Protein AF-A0A2S5LAD1-F1 (afdb_monomer)

Mean predicted aligned error: 6.01 Å

Foldseek 3Di:
DVLQDPPVCVPPPLNVVVVVVVVVVVVVVVVVQDPVNVVVVVVVQVVDPDDDPVVVVVVVVVVVVVVCVVVVHDPVVVVVVVVVVCVVCRVVSNVVVVVDPPPPRD

Sequence (106 aa):
MEACFSDEVCSNLQERNNRFLEEALELVQSGSYTAEQAHAMVDYVFNRPTGEMKQEVGGVMVTLAALCSANNIDMHDCGDTELTRVWSKIDQIRSKQGQKPKHLAL

pLDDT: mean 87.44, std 15.07, range [42.38, 98.44]

Structure (mmCIF, N/CA/C/O backbone):
data_AF-A0A2S5LAD1-F1
#
_entry.id   AF-A0A2S5LAD1-F1
#
loop_
_atom_site.group_PDB
_atom_site.id
_atom_site.type_symbol
_atom_site.label_atom_id
_atom_site.label_alt_id
_atom_site.label_comp_id
_atom_site.label_asym_id
_atom_site.label_entity_id
_atom_site.label_seq_id
_atom_site.pdbx_PDB_ins_code
_atom_site.Cartn_x
_atom_site.Cartn_y
_atom_site.Cartn_z
_atom_site.occupancy
_atom_site.B_iso_or_equiv
_atom_site.auth_seq_id
_atom_site.auth_comp_id
_atom_site.auth_asym_id
_atom_site.auth_atom_id
_atom_site.pdbx_PDB_model_num
ATOM 1 N N . MET A 1 1 ? 9.976 -5.807 -13.731 1.00 58.84 1 MET A N 1
ATOM 2 C CA . MET A 1 1 ? 10.775 -4.881 -12.896 1.00 58.84 1 MET A CA 1
ATOM 3 C C . MET A 1 1 ? 12.157 -4.650 -13.507 1.00 58.84 1 MET A C 1
ATOM 5 O O . MET A 1 1 ? 12.471 -3.505 -13.796 1.00 58.84 1 MET A O 1
ATOM 9 N N . GLU A 1 2 ? 12.900 -5.710 -13.841 1.00 59.62 2 GLU A N 1
ATOM 10 C CA . GLU A 1 2 ? 14.200 -5.653 -14.554 1.00 59.62 2 GLU A CA 1
ATOM 11 C C . GLU A 1 2 ? 14.141 -4.936 -15.917 1.00 59.62 2 GLU A C 1
ATOM 13 O O . GLU A 1 2 ? 15.070 -4.245 -16.318 1.00 59.62 2 GLU A O 1
ATOM 18 N N . ALA A 1 3 ? 13.003 -5.005 -16.619 1.00 62.34 3 ALA A N 1
ATOM 19 C CA . ALA A 1 3 ? 12.807 -4.235 -17.849 1.00 62.34 3 ALA A CA 1
ATOM 20 C C . ALA A 1 3 ? 12.814 -2.706 -17.619 1.00 62.34 3 ALA A C 1
ATOM 22 O O . ALA A 1 3 ? 13.086 -1.946 -18.547 1.00 62.34 3 ALA A O 1
ATOM 23 N N . CYS A 1 4 ? 12.522 -2.234 -16.403 1.00 57.88 4 CYS A N 1
ATOM 24 C CA . CYS A 1 4 ? 12.330 -0.815 -16.080 1.00 57.88 4 CYS A CA 1
ATOM 25 C C . CYS A 1 4 ? 13.439 -0.232 -15.190 1.00 57.88 4 CYS A C 1
ATOM 27 O O . CYS A 1 4 ? 13.689 0.970 -15.256 1.00 57.88 4 CYS A O 1
ATOM 29 N N . PHE A 1 5 ? 14.096 -1.061 -14.376 1.00 65.00 5 PHE A N 1
ATOM 30 C CA . PHE A 1 5 ? 15.040 -0.644 -13.338 1.00 65.00 5 PHE A CA 1
ATOM 31 C C . PHE A 1 5 ? 16.321 -1.483 -13.390 1.00 65.00 5 PHE A C 1
ATOM 33 O O . PHE A 1 5 ? 16.277 -2.640 -13.798 1.00 65.00 5 PHE A O 1
ATOM 40 N N . SER A 1 6 ? 17.449 -0.905 -12.964 1.00 67.88 6 SER A N 1
ATOM 41 C CA . SER A 1 6 ? 18.690 -1.664 -12.770 1.00 67.88 6 SER A CA 1
ATOM 42 C C . SER A 1 6 ? 18.567 -2.621 -11.582 1.00 67.88 6 SER A C 1
ATOM 44 O O . SER A 1 6 ? 17.771 -2.384 -10.670 1.00 67.88 6 SER A O 1
ATOM 46 N N . ASP A 1 7 ? 19.402 -3.659 -11.550 1.00 67.81 7 ASP A N 1
ATOM 47 C CA . ASP A 1 7 ? 19.438 -4.636 -10.450 1.00 67.81 7 ASP A CA 1
ATOM 48 C C . ASP A 1 7 ? 19.674 -3.974 -9.082 1.00 67.81 7 ASP A C 1
ATOM 50 O O . ASP A 1 7 ? 19.079 -4.365 -8.078 1.00 67.81 7 ASP A O 1
ATOM 54 N N . GLU A 1 8 ? 20.476 -2.906 -9.047 1.00 67.75 8 GLU A N 1
ATOM 55 C CA . GLU A 1 8 ? 20.727 -2.098 -7.846 1.00 67.75 8 GLU A CA 1
ATOM 56 C C . GLU A 1 8 ? 19.451 -1.407 -7.332 1.00 67.75 8 GLU A C 1
ATOM 58 O O . GLU A 1 8 ? 19.184 -1.384 -6.133 1.00 67.75 8 GLU A O 1
ATOM 63 N N . VAL A 1 9 ? 18.609 -0.893 -8.233 1.00 66.88 9 VAL A N 1
ATOM 64 C CA . VAL A 1 9 ? 17.338 -0.243 -7.866 1.00 66.88 9 VAL A CA 1
ATOM 65 C C . VAL A 1 9 ? 16.275 -1.280 -7.495 1.00 66.88 9 VAL A C 1
ATOM 67 O O . VAL A 1 9 ? 15.478 -1.048 -6.585 1.00 66.88 9 VAL A O 1
ATOM 70 N N . CYS A 1 10 ? 16.275 -2.440 -8.155 1.00 70.50 10 CYS A N 1
ATOM 71 C CA . CYS A 1 10 ? 15.388 -3.558 -7.827 1.00 70.50 10 CYS A CA 1
ATOM 72 C C . CYS A 1 10 ? 15.674 -4.149 -6.436 1.00 70.50 10 CYS A C 1
ATOM 74 O O . CYS A 1 10 ? 14.742 -4.594 -5.770 1.00 70.50 10 CYS A O 1
ATOM 76 N N . SER A 1 11 ? 16.936 -4.141 -5.995 1.00 74.62 11 SER A N 1
ATOM 77 C CA . SER A 1 11 ? 17.384 -4.756 -4.734 1.00 74.62 11 SER A CA 1
ATOM 78 C C . SER A 1 11 ? 17.498 -3.790 -3.548 1.00 74.62 11 SER A C 1
ATOM 80 O O . SER A 1 11 ? 17.751 -4.228 -2.424 1.00 74.62 11 SER A O 1
ATOM 82 N N . ASN A 1 12 ? 17.271 -2.487 -3.748 1.00 85.12 12 ASN A N 1
ATOM 83 C CA . ASN A 1 12 ? 17.301 -1.506 -2.664 1.00 85.12 12 ASN A CA 1
ATOM 84 C C . ASN A 1 12 ? 16.055 -1.625 -1.766 1.00 85.12 12 ASN A C 1
ATOM 86 O O . ASN A 1 12 ? 14.992 -1.082 -2.075 1.00 85.12 12 ASN A O 1
ATOM 90 N N . LEU A 1 13 ? 16.210 -2.314 -0.631 1.00 84.81 13 LEU A N 1
ATOM 91 C CA . LEU A 1 13 ? 15.134 -2.570 0.332 1.00 84.81 13 LEU A CA 1
ATOM 92 C C . LEU A 1 13 ? 14.459 -1.293 0.851 1.00 84.81 13 LEU A C 1
ATOM 94 O O . LEU A 1 13 ? 13.239 -1.279 0.983 1.00 84.81 13 LEU A O 1
ATOM 98 N N . GLN A 1 14 ? 15.218 -0.221 1.098 1.00 86.12 14 GLN A N 1
ATOM 99 C CA . GLN A 1 14 ? 14.656 1.042 1.588 1.00 86.12 14 GLN A CA 1
ATOM 100 C C . GLN A 1 14 ? 13.736 1.671 0.537 1.00 86.12 14 GLN A C 1
ATOM 102 O O . GLN A 1 14 ? 12.584 1.979 0.825 1.00 86.12 14 GLN A O 1
ATOM 107 N N . GLU A 1 15 ? 14.197 1.767 -0.713 1.00 85.81 15 GLU A N 1
ATOM 108 C CA . GLU A 1 15 ? 13.377 2.290 -1.814 1.00 85.81 15 GLU A CA 1
ATOM 109 C C . GLU A 1 15 ? 12.133 1.414 -2.042 1.00 85.81 15 GLU A C 1
ATOM 111 O O . GLU A 1 15 ? 11.059 1.938 -2.332 1.00 85.81 15 GLU A O 1
ATOM 116 N N . ARG A 1 16 ? 12.239 0.082 -1.918 1.00 87.25 16 ARG A N 1
ATOM 117 C CA . ARG A 1 16 ? 11.076 -0.815 -2.052 1.00 87.25 16 ARG A CA 1
ATOM 118 C C . ARG A 1 16 ? 10.062 -0.609 -0.925 1.00 87.25 16 ARG A C 1
ATOM 120 O O . ARG A 1 16 ? 8.872 -0.532 -1.223 1.00 87.25 16 ARG A O 1
ATOM 127 N N . ASN A 1 17 ? 10.521 -0.458 0.318 1.00 90.50 17 ASN A N 1
ATOM 128 C CA . ASN A 1 17 ? 9.660 -0.144 1.460 1.00 90.50 17 ASN A CA 1
ATOM 129 C C . ASN A 1 17 ? 8.959 1.207 1.279 1.00 90.50 17 ASN A C 1
ATOM 131 O O . ASN A 1 17 ? 7.740 1.277 1.408 1.00 90.50 17 ASN A O 1
ATOM 135 N N . ASN A 1 18 ? 9.702 2.253 0.911 1.00 89.56 18 ASN A N 1
ATOM 136 C CA . ASN A 1 18 ? 9.141 3.585 0.693 1.00 89.56 18 ASN A CA 1
ATOM 137 C C . ASN A 1 18 ? 8.110 3.595 -0.429 1.00 89.56 18 ASN A C 1
ATOM 139 O O . ASN A 1 18 ? 7.021 4.125 -0.246 1.00 89.56 18 ASN A O 1
ATOM 143 N N . ARG A 1 19 ? 8.424 2.974 -1.574 1.00 89.19 19 ARG A N 1
ATOM 144 C CA . ARG A 1 19 ? 7.481 2.893 -2.694 1.00 89.19 19 ARG A CA 1
ATOM 145 C C . ARG A 1 19 ? 6.222 2.132 -2.324 1.00 89.19 19 ARG A C 1
ATOM 147 O O . ARG A 1 19 ? 5.148 2.558 -2.713 1.00 89.19 19 ARG A O 1
ATOM 154 N N . PHE A 1 20 ? 6.335 1.030 -1.588 1.00 95.25 20 PHE A N 1
ATOM 155 C CA . PHE A 1 20 ? 5.152 0.308 -1.133 1.00 95.25 20 PHE A CA 1
ATOM 156 C C . PHE A 1 20 ? 4.303 1.155 -0.171 1.00 95.25 20 PHE A C 1
ATOM 158 O O . PHE A 1 20 ? 3.090 1.241 -0.345 1.00 95.25 20 PHE A O 1
ATOM 165 N N . LEU A 1 21 ? 4.936 1.807 0.811 1.00 96.56 21 LEU A N 1
ATOM 166 C CA . LEU A 1 21 ? 4.240 2.662 1.772 1.00 96.56 21 LEU A CA 1
ATOM 167 C C . LEU A 1 21 ? 3.545 3.847 1.087 1.00 96.56 21 LEU A C 1
ATOM 169 O O . LEU A 1 21 ? 2.410 4.158 1.424 1.00 96.56 21 LEU A O 1
ATOM 173 N N . GLU A 1 22 ? 4.203 4.480 0.118 1.00 95.88 22 GLU A N 1
ATOM 174 C CA . GLU A 1 22 ? 3.650 5.585 -0.669 1.00 95.88 22 GLU A CA 1
ATOM 175 C C . GLU A 1 22 ? 2.363 5.178 -1.396 1.00 95.88 22 GLU A C 1
ATOM 177 O O . GLU A 1 22 ? 1.338 5.821 -1.202 1.00 95.88 22 GLU A O 1
ATOM 182 N N . GLU A 1 23 ? 2.372 4.065 -2.135 1.00 96.56 23 GLU A N 1
ATOM 183 C CA . GLU A 1 23 ? 1.181 3.573 -2.850 1.00 96.56 23 GLU A CA 1
ATOM 184 C C . GLU A 1 23 ? 0.054 3.183 -1.878 1.00 96.56 23 GLU A C 1
ATOM 186 O O . GLU A 1 23 ? -1.123 3.446 -2.130 1.00 96.56 23 GLU A O 1
ATOM 191 N N . ALA A 1 24 ? 0.396 2.584 -0.730 1.00 97.81 24 ALA A N 1
ATOM 192 C CA . ALA A 1 24 ? -0.584 2.253 0.302 1.00 97.81 24 ALA A CA 1
ATOM 193 C C . ALA A 1 24 ? -1.241 3.515 0.891 1.00 97.81 24 ALA A C 1
ATOM 195 O O . ALA A 1 24 ? -2.453 3.525 1.118 1.00 97.81 24 ALA A O 1
ATOM 196 N N . LEU A 1 25 ? -0.462 4.581 1.109 1.00 98.12 25 LEU A N 1
ATOM 197 C CA . LEU A 1 25 ? -0.958 5.876 1.580 1.00 98.12 25 LEU A CA 1
ATOM 198 C C . LEU A 1 25 ? -1.824 6.574 0.524 1.00 98.12 25 LEU A C 1
ATOM 200 O O . LEU A 1 25 ? -2.900 7.065 0.864 1.00 98.12 25 LEU A O 1
ATOM 204 N N . GLU A 1 26 ? -1.404 6.584 -0.742 1.00 98.12 26 GLU A N 1
ATOM 205 C CA . GLU A 1 26 ? -2.184 7.142 -1.856 1.00 98.12 26 GLU A CA 1
A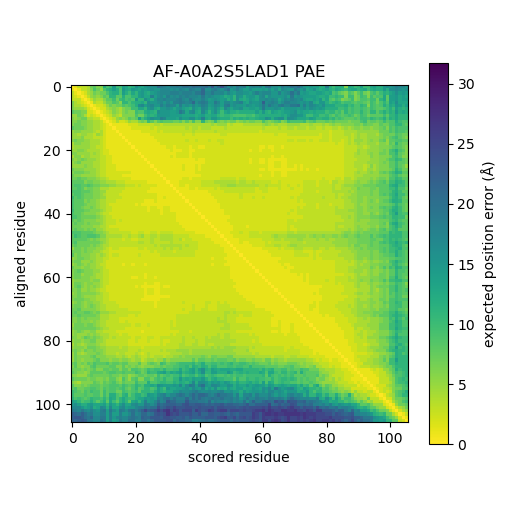TOM 206 C C . GLU A 1 26 ? -3.532 6.418 -2.016 1.00 98.12 26 GLU A C 1
ATOM 208 O O . GLU A 1 26 ? -4.575 7.063 -2.172 1.00 98.12 26 GLU A O 1
ATOM 213 N N . LEU A 1 27 ? -3.546 5.086 -1.887 1.00 97.75 27 LEU A N 1
ATOM 214 C CA . LEU A 1 27 ? -4.772 4.293 -1.945 1.00 97.75 27 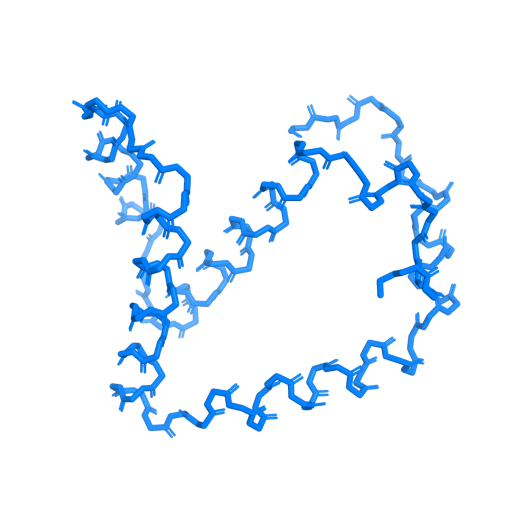LEU A CA 1
ATOM 215 C C . LEU A 1 27 ? -5.754 4.679 -0.832 1.00 97.75 27 LEU A C 1
ATOM 217 O O . LEU A 1 27 ? -6.915 4.975 -1.119 1.00 97.75 27 LEU A O 1
ATOM 221 N N . VAL A 1 28 ? -5.324 4.718 0.432 1.00 97.69 28 VAL A N 1
ATOM 222 C CA . VAL A 1 28 ? -6.241 5.071 1.532 1.00 97.69 28 VAL A CA 1
ATOM 223 C C . VAL A 1 28 ? -6.648 6.546 1.490 1.00 97.69 28 VAL A C 1
ATOM 225 O O . VAL A 1 28 ? -7.801 6.863 1.785 1.00 97.69 28 VAL A O 1
ATOM 228 N N . GLN A 1 29 ? -5.764 7.445 1.042 1.00 98.44 29 GLN A N 1
ATOM 229 C CA . GLN A 1 29 ? -6.094 8.854 0.816 1.00 98.44 29 GLN A CA 1
ATOM 230 C C . GLN A 1 29 ? -7.225 9.001 -0.210 1.00 98.44 29 GLN A C 1
ATOM 232 O O . GLN A 1 29 ? -8.152 9.783 0.009 1.00 98.44 29 GLN A O 1
ATOM 237 N N . SER A 1 30 ? -7.199 8.218 -1.295 1.00 97.38 30 SER A N 1
ATOM 238 C CA . SER A 1 30 ? -8.281 8.208 -2.292 1.00 97.38 30 SER A CA 1
ATOM 239 C C . SER A 1 30 ? -9.633 7.779 -1.697 1.00 97.38 30 SER A C 1
ATOM 241 O O . SER A 1 30 ? -10.684 8.237 -2.142 1.00 97.38 30 SER A O 1
ATOM 243 N N . GLY A 1 31 ? -9.599 6.978 -0.627 1.00 95.75 31 GLY A N 1
ATOM 244 C CA . GLY A 1 31 ? -10.746 6.567 0.183 1.00 95.75 31 GLY A CA 1
ATOM 245 C C . GLY A 1 31 ? -11.122 7.539 1.308 1.00 95.75 31 GLY A C 1
ATOM 246 O O . GLY A 1 31 ? -11.853 7.151 2.215 1.00 95.75 31 GLY A O 1
ATOM 247 N N . SER A 1 32 ? -10.646 8.790 1.274 1.00 95.38 32 SER A N 1
ATOM 248 C CA . SER A 1 32 ? -10.878 9.824 2.303 1.00 95.38 32 SER A CA 1
ATOM 249 C C . SER A 1 32 ? -10.233 9.553 3.672 1.00 95.38 32 SER A C 1
ATOM 251 O O . SER A 1 32 ? -10.638 10.156 4.667 1.00 95.38 32 SER A O 1
ATOM 253 N N . TYR A 1 33 ? -9.221 8.684 3.744 1.00 97.44 33 TYR A N 1
ATOM 254 C CA . TYR A 1 33 ? -8.416 8.512 4.956 1.00 97.44 33 TYR A CA 1
ATOM 255 C C . TYR A 1 33 ? -7.526 9.743 5.177 1.00 97.44 33 TYR A C 1
ATOM 257 O O . TYR A 1 33 ? -6.848 10.197 4.251 1.00 97.44 33 TYR A O 1
ATOM 265 N N . THR A 1 34 ? -7.533 10.311 6.384 1.00 98.25 34 THR A N 1
ATOM 266 C CA . THR A 1 34 ? -6.793 11.551 6.668 1.00 98.25 34 THR A CA 1
ATOM 267 C C . THR A 1 34 ? -5.353 11.284 7.097 1.00 98.25 34 THR A C 1
ATOM 269 O O . THR A 1 34 ? -5.003 10.191 7.552 1.00 98.25 34 THR A O 1
ATOM 272 N N . ALA A 1 35 ? -4.504 12.310 6.999 1.00 98.19 35 ALA A N 1
ATOM 273 C CA . ALA A 1 35 ? -3.124 12.235 7.471 1.00 98.19 35 ALA A CA 1
ATOM 274 C C . ALA A 1 35 ? -3.052 11.951 8.981 1.00 98.19 35 ALA A C 1
ATOM 276 O O . ALA A 1 35 ? -2.214 11.174 9.429 1.00 98.19 35 ALA A O 1
ATOM 277 N N . GLU A 1 36 ? -3.958 12.525 9.774 1.00 98.44 36 GLU A N 1
ATOM 278 C CA . GLU A 1 36 ? -4.043 12.284 11.217 1.00 98.44 36 GLU A CA 1
ATOM 279 C C . GLU A 1 36 ? -4.369 10.819 11.521 1.00 98.44 36 GLU A C 1
ATOM 281 O O . GLU A 1 36 ? -3.764 10.226 12.414 1.00 98.44 36 GLU A O 1
ATOM 286 N N . GLN A 1 37 ? -5.285 10.213 10.759 1.00 98.31 37 GLN A N 1
ATOM 287 C CA . GLN A 1 37 ? -5.605 8.791 10.892 1.00 98.31 37 GLN A CA 1
ATOM 288 C C . GLN A 1 37 ? -4.413 7.909 10.495 1.00 98.31 37 GLN A C 1
ATOM 290 O O . GLN A 1 37 ? -4.117 6.934 11.187 1.00 98.31 37 GLN A O 1
ATOM 295 N N . ALA A 1 38 ? -3.692 8.269 9.429 1.00 97.88 38 ALA A N 1
ATOM 296 C CA . ALA A 1 38 ? -2.484 7.562 9.008 1.00 97.88 38 ALA A CA 1
ATOM 297 C C . ALA A 1 38 ? -1.384 7.621 10.079 1.00 97.88 38 ALA A C 1
ATOM 299 O O . ALA A 1 38 ? -0.834 6.582 10.441 1.00 97.88 38 ALA A O 1
ATOM 300 N N . HIS A 1 39 ? -1.115 8.796 10.656 1.00 98.06 39 HIS A N 1
ATOM 301 C CA . HIS A 1 39 ? -0.152 8.939 11.753 1.00 98.06 39 HIS A CA 1
ATOM 302 C C . HIS A 1 39 ? -0.560 8.129 12.990 1.00 98.06 39 HIS A C 1
ATOM 304 O O . HIS A 1 39 ? 0.275 7.441 13.570 1.00 98.06 39 HIS A O 1
ATOM 310 N N . ALA A 1 40 ? -1.850 8.113 13.342 1.00 98.19 40 ALA A N 1
ATOM 311 C CA . ALA A 1 40 ? -2.336 7.277 14.437 1.00 98.19 40 ALA A CA 1
ATOM 312 C C . ALA A 1 40 ? -2.100 5.774 14.180 1.00 98.19 40 ALA A C 1
ATOM 3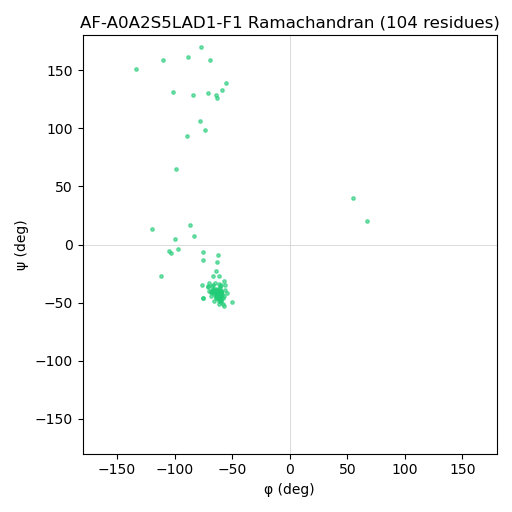14 O O . ALA A 1 40 ? -1.828 5.026 15.121 1.00 98.19 40 ALA A O 1
ATOM 315 N N . MET A 1 41 ? -2.175 5.313 12.923 1.00 98.12 41 MET A N 1
ATOM 316 C CA . MET A 1 41 ? -1.821 3.929 12.581 1.00 98.12 41 MET A CA 1
ATOM 317 C C . MET A 1 41 ? -0.326 3.658 12.669 1.00 98.12 41 MET A C 1
ATOM 319 O O . MET A 1 41 ? 0.049 2.571 13.109 1.00 98.12 41 MET A O 1
ATOM 323 N N . VAL A 1 42 ? 0.520 4.627 12.315 1.00 97.56 42 VAL A N 1
ATOM 324 C CA . VAL A 1 42 ? 1.969 4.520 12.533 1.00 97.56 42 VAL A CA 1
ATOM 325 C C . VAL A 1 42 ? 2.241 4.292 14.019 1.00 97.56 42 VAL A C 1
ATOM 327 O O . VAL A 1 42 ? 2.842 3.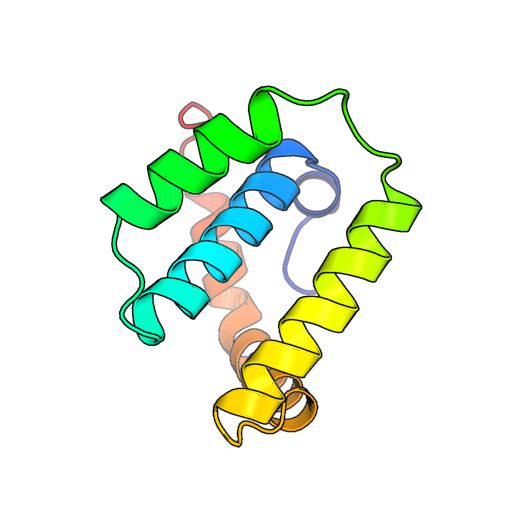281 14.375 1.00 97.56 42 VAL A O 1
ATOM 330 N N . ASP A 1 43 ? 1.712 5.141 14.897 1.00 98.25 43 ASP A N 1
ATOM 331 C CA . ASP A 1 43 ? 1.910 4.992 16.343 1.00 98.25 43 ASP A CA 1
ATOM 332 C C . ASP A 1 43 ? 1.396 3.637 16.857 1.00 98.25 43 ASP A C 1
ATOM 334 O O . ASP A 1 43 ? 2.061 2.954 17.638 1.00 98.25 43 ASP A O 1
ATOM 338 N N . TYR A 1 44 ? 0.225 3.202 16.386 1.00 97.81 44 TYR A N 1
ATOM 339 C CA . TYR A 1 44 ? -0.378 1.931 16.782 1.00 97.81 44 TYR A CA 1
ATOM 340 C C . TYR A 1 44 ? 0.449 0.705 16.372 1.00 97.81 44 TYR A C 1
ATOM 342 O O . TYR A 1 44 ? 0.598 -0.226 17.169 1.00 97.81 44 TYR A O 1
ATOM 350 N N . VAL A 1 45 ? 0.966 0.678 15.140 1.00 97.44 45 VAL A N 1
ATOM 351 C CA . VAL A 1 45 ? 1.737 -0.453 14.604 1.00 97.44 45 VAL A CA 1
ATOM 352 C C . VAL A 1 45 ? 3.144 -0.476 15.192 1.00 97.44 45 VAL A C 1
ATOM 354 O O . VAL A 1 45 ? 3.591 -1.525 15.652 1.00 97.44 45 VAL A O 1
ATOM 357 N N . PHE A 1 46 ? 3.829 0.668 15.239 1.00 97.25 46 PHE A N 1
ATOM 358 C CA . PHE A 1 46 ? 5.220 0.744 15.698 1.00 97.25 46 PHE A CA 1
ATOM 359 C C . PHE A 1 46 ? 5.376 0.624 17.220 1.00 97.25 46 PHE A C 1
ATOM 361 O O . PHE A 1 46 ? 6.474 0.354 17.699 1.00 97.25 46 PHE A O 1
ATOM 368 N N . ASN A 1 47 ? 4.290 0.743 17.989 1.00 98.06 47 ASN A N 1
ATOM 369 C CA . ASN A 1 47 ? 4.283 0.452 19.425 1.00 98.06 47 ASN A CA 1
ATOM 370 C C . ASN A 1 47 ? 4.097 -1.050 19.751 1.00 98.06 47 ASN A C 1
ATOM 372 O O . ASN A 1 47 ? 3.899 -1.427 20.907 1.00 98.06 47 ASN A O 1
ATOM 376 N N . ARG A 1 48 ? 4.122 -1.932 18.744 1.00 97.06 48 ARG A N 1
ATOM 377 C CA . ARG A 1 48 ? 4.013 -3.392 18.900 1.00 97.06 48 ARG A CA 1
ATOM 378 C C . ARG A 1 48 ? 5.339 -4.079 18.578 1.00 97.06 48 ARG A C 1
ATOM 380 O O . ARG A 1 48 ? 6.159 -3.517 17.855 1.00 97.06 48 ARG A O 1
ATOM 387 N N . PRO A 1 49 ? 5.555 -5.315 19.063 1.00 97.94 49 PRO A N 1
ATOM 388 C CA . PRO A 1 49 ? 6.644 -6.142 18.562 1.00 97.94 49 PRO A CA 1
ATOM 389 C C . PRO A 1 49 ? 6.553 -6.300 17.042 1.00 97.94 49 PRO A C 1
ATOM 391 O O . PRO A 1 49 ? 5.465 -6.494 16.501 1.00 97.94 49 PRO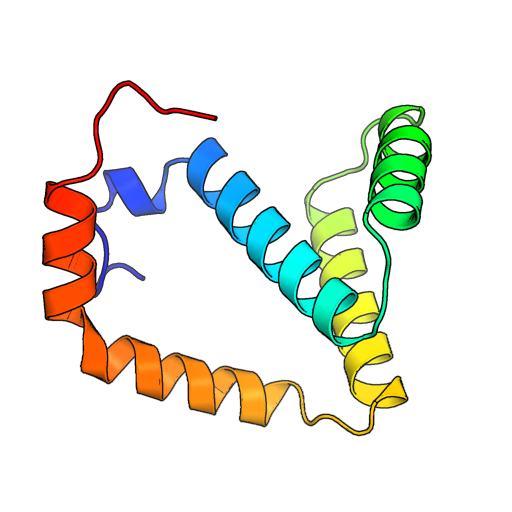 A O 1
ATOM 394 N N . THR A 1 50 ? 7.699 -6.236 16.369 1.00 97.44 50 THR A N 1
ATOM 395 C CA . THR A 1 50 ? 7.793 -6.432 14.920 1.00 97.44 50 THR A CA 1
ATOM 396 C C . THR A 1 50 ? 7.264 -7.813 14.519 1.00 97.44 50 THR A C 1
ATOM 398 O O . THR A 1 50 ? 7.632 -8.819 15.129 1.00 97.44 50 THR A O 1
ATOM 401 N N . GLY A 1 51 ? 6.413 -7.852 13.490 1.00 96.25 51 GLY A N 1
ATOM 402 C CA . GLY A 1 51 ? 5.875 -9.083 12.911 1.00 96.25 51 GLY A CA 1
ATOM 403 C C . GLY A 1 51 ? 6.865 -9.828 12.009 1.00 96.25 51 GLY A C 1
ATOM 404 O O . GLY A 1 51 ? 7.934 -9.324 11.658 1.00 96.25 51 GLY A O 1
ATOM 405 N N . GLU A 1 52 ? 6.509 -11.054 11.622 1.00 98.00 52 GLU A N 1
ATOM 406 C CA . GLU A 1 52 ? 7.294 -11.860 10.683 1.00 98.00 52 GLU A CA 1
ATOM 407 C C . GLU A 1 52 ? 6.947 -11.477 9.240 1.00 98.00 52 GLU A C 1
ATOM 409 O O . GLU A 1 52 ? 5.780 -11.450 8.859 1.00 98.00 52 GLU A O 1
ATOM 414 N N . MET A 1 53 ? 7.963 -11.185 8.423 1.00 95.44 53 MET A N 1
ATOM 415 C CA . MET A 1 53 ? 7.764 -10.593 7.093 1.00 95.44 53 MET A CA 1
ATOM 416 C C . MET A 1 53 ? 6.807 -11.404 6.205 1.00 95.44 53 MET A C 1
ATOM 418 O O . MET A 1 53 ? 5.971 -10.815 5.523 1.00 95.44 53 MET A O 1
ATOM 422 N N . LYS A 1 54 ? 6.890 -12.744 6.196 1.00 97.56 54 LYS A N 1
ATOM 423 C CA . LYS A 1 54 ? 5.998 -13.557 5.349 1.00 97.56 54 LYS A CA 1
ATOM 424 C C . LYS A 1 54 ? 4.547 -13.468 5.811 1.00 97.56 54 LYS A C 1
ATOM 426 O O . LYS A 1 54 ? 3.653 -13.398 4.969 1.00 97.56 54 LYS A O 1
ATOM 431 N N . GLN A 1 55 ? 4.313 -13.447 7.120 1.00 98.12 55 GLN A N 1
ATOM 432 C CA . GLN A 1 55 ? 2.986 -13.222 7.681 1.00 98.12 55 GLN A CA 1
ATOM 433 C C . GLN A 1 55 ? 2.430 -11.844 7.295 1.00 98.12 55 GLN A C 1
ATOM 435 O O . GLN A 1 55 ? 1.284 -11.761 6.849 1.00 98.12 55 GLN A O 1
ATOM 440 N N . GLU A 1 56 ? 3.231 -10.782 7.402 1.00 97.94 56 GLU A N 1
ATOM 441 C CA . GLU A 1 56 ? 2.779 -9.421 7.077 1.00 97.94 56 GLU A CA 1
ATOM 442 C C . GLU A 1 56 ? 2.468 -9.245 5.584 1.00 97.94 56 GLU A C 1
ATOM 444 O O . GLU A 1 56 ? 1.481 -8.597 5.236 1.00 97.94 56 GLU A O 1
ATOM 449 N N . VAL A 1 57 ? 3.220 -9.904 4.692 1.00 98.38 57 VAL A N 1
ATOM 450 C CA . VAL A 1 57 ? 2.881 -9.963 3.257 1.00 98.38 57 VAL A CA 1
ATOM 451 C C . VAL A 1 57 ? 1.483 -10.557 3.049 1.00 98.38 57 VAL A C 1
ATOM 453 O O . VAL A 1 57 ? 0.681 -10.000 2.299 1.00 98.38 57 VAL A O 1
ATOM 456 N N . GLY A 1 58 ? 1.151 -11.649 3.745 1.00 98.38 58 GLY A N 1
ATOM 457 C CA . GLY A 1 58 ? -0.190 -12.239 3.690 1.00 98.38 58 GLY A CA 1
ATOM 458 C C . GLY A 1 58 ? -1.277 -11.297 4.219 1.00 98.38 58 GLY A C 1
ATOM 459 O O . GLY A 1 58 ? -2.339 -11.170 3.606 1.00 98.38 58 GLY A O 1
ATOM 460 N N . GLY A 1 59 ? -0.999 -10.595 5.321 1.00 98.25 59 GLY A N 1
ATOM 461 C CA . GLY A 1 59 ? -1.903 -9.599 5.901 1.00 98.25 59 GLY A CA 1
ATOM 462 C C . GLY A 1 59 ? -2.206 -8.447 4.941 1.00 98.25 59 GLY A C 1
ATOM 463 O O . GLY A 1 59 ? -3.370 -8.090 4.740 1.00 98.25 59 GLY A O 1
ATOM 464 N N . VAL A 1 60 ? -1.180 -7.917 4.276 1.00 98.25 60 VAL A N 1
ATOM 465 C CA . VAL A 1 60 ? -1.320 -6.881 3.244 1.00 98.25 60 VAL A CA 1
ATOM 466 C C . VAL A 1 60 ? -2.194 -7.365 2.086 1.00 98.25 60 VAL A C 1
ATOM 468 O O . VAL A 1 60 ? -3.126 -6.667 1.695 1.00 98.25 60 VAL A O 1
ATOM 471 N N . MET A 1 61 ? -1.948 -8.567 1.556 1.00 98.25 61 MET A N 1
ATOM 472 C CA . MET A 1 61 ? -2.719 -9.087 0.418 1.00 98.25 61 MET A CA 1
ATOM 473 C C . MET A 1 61 ? -4.214 -9.218 0.738 1.00 98.25 61 MET A C 1
ATOM 475 O O . MET A 1 61 ? -5.060 -8.824 -0.064 1.00 98.25 61 MET A O 1
ATOM 479 N N . VAL A 1 62 ? -4.552 -9.750 1.916 1.00 98.44 62 VAL A N 1
ATOM 480 C CA . VAL A 1 62 ? -5.952 -9.948 2.324 1.00 98.44 62 VAL A CA 1
ATOM 481 C C . VAL A 1 62 ? -6.647 -8.617 2.608 1.00 98.44 62 VAL A C 1
ATOM 483 O O . VAL A 1 62 ? -7.806 -8.439 2.235 1.00 98.44 62 VAL A O 1
ATOM 486 N N . THR A 1 63 ? -5.958 -7.669 3.244 1.00 98.12 63 THR A N 1
ATOM 487 C CA . THR A 1 63 ? -6.539 -6.353 3.550 1.00 98.12 63 THR A CA 1
ATOM 488 C C . THR A 1 63 ? -6.730 -5.498 2.300 1.00 98.12 63 THR A C 1
ATOM 490 O O . THR A 1 63 ? -7.766 -4.846 2.184 1.00 98.12 63 THR A O 1
ATOM 493 N N . LEU A 1 64 ? -5.817 -5.570 1.324 1.00 98.38 64 LEU A N 1
ATOM 494 C CA . LEU A 1 64 ? -6.006 -4.958 0.007 1.00 98.38 64 LEU A CA 1
ATOM 495 C C . LEU A 1 64 ? -7.242 -5.532 -0.699 1.00 98.38 64 LEU A C 1
ATOM 497 O O . LEU A 1 64 ? -8.109 -4.771 -1.125 1.00 98.38 64 LEU A O 1
ATOM 501 N N . ALA A 1 65 ? -7.374 -6.861 -0.756 1.00 98.06 65 ALA A N 1
ATOM 502 C CA . ALA A 1 65 ? -8.535 -7.507 -1.368 1.00 98.06 65 ALA A CA 1
ATOM 503 C C . ALA A 1 65 ? -9.854 -7.101 -0.682 1.00 98.06 65 ALA A C 1
ATOM 505 O O . ALA A 1 65 ? -10.848 -6.821 -1.355 1.00 98.06 65 ALA A O 1
ATOM 506 N N . ALA A 1 66 ? -9.860 -7.011 0.652 1.00 98.44 66 ALA A N 1
ATOM 507 C CA . ALA A 1 66 ? -11.017 -6.555 1.416 1.00 98.44 66 ALA A CA 1
ATOM 508 C C . ALA A 1 66 ? -11.373 -5.088 1.116 1.00 98.44 66 ALA A C 1
ATOM 510 O O . ALA A 1 66 ? -12.549 -4.771 0.936 1.00 98.44 66 ALA A O 1
ATOM 511 N N . LEU A 1 67 ? -10.375 -4.203 1.018 1.00 98.06 67 LEU A N 1
ATOM 512 C CA . LEU A 1 67 ? -10.581 -2.795 0.676 1.00 98.06 67 LEU A CA 1
ATOM 513 C C . LEU A 1 67 ? -11.150 -2.633 -0.740 1.00 98.06 67 LEU A C 1
ATOM 515 O O . LEU A 1 67 ? -12.112 -1.885 -0.928 1.00 98.06 67 LEU A O 1
ATOM 519 N N . CYS A 1 68 ? -10.607 -3.360 -1.720 1.00 98.25 68 CYS A N 1
ATOM 520 C CA . CYS A 1 68 ? -11.134 -3.388 -3.084 1.00 98.25 68 CYS A CA 1
ATOM 521 C C . CYS A 1 68 ? -12.584 -3.885 -3.106 1.00 98.25 68 CYS A C 1
ATOM 523 O O . CYS A 1 68 ? -13.451 -3.225 -3.679 1.00 98.25 68 CYS A O 1
ATOM 525 N N . SER A 1 69 ? -12.877 -4.984 -2.403 1.00 98.06 69 SER A N 1
ATOM 526 C CA . SER A 1 69 ? -14.237 -5.519 -2.294 1.00 98.06 69 SER A CA 1
ATOM 527 C C . SER A 1 69 ? -15.209 -4.518 -1.666 1.00 98.06 69 SER A C 1
ATOM 529 O O . SER A 1 69 ? -16.336 -4.405 -2.139 1.00 98.06 69 SER A O 1
ATOM 531 N N . ALA A 1 70 ? -14.796 -3.777 -0.634 1.00 98.06 70 ALA A N 1
ATOM 532 C CA . ALA A 1 70 ? -15.636 -2.771 0.019 1.00 98.06 70 ALA A CA 1
ATOM 533 C C . ALA A 1 70 ? -15.959 -1.573 -0.892 1.00 98.06 70 ALA A C 1
ATOM 535 O O . ALA A 1 70 ? -17.004 -0.945 -0.736 1.00 98.06 70 ALA A O 1
ATOM 536 N N . ASN A 1 71 ? -15.084 -1.279 -1.857 1.00 97.75 71 ASN A N 1
ATOM 537 C CA . ASN A 1 71 ? -15.245 -0.184 -2.814 1.00 97.75 71 ASN A CA 1
ATOM 538 C C . ASN A 1 71 ? -15.785 -0.637 -4.182 1.00 97.75 71 ASN A C 1
ATOM 540 O O . ASN A 1 71 ? -15.907 0.188 -5.081 1.00 97.75 71 ASN A O 1
ATOM 544 N N . ASN A 1 72 ? -16.135 -1.919 -4.348 1.00 97.69 72 ASN A N 1
ATOM 545 C CA . ASN A 1 72 ? -16.527 -2.515 -5.635 1.00 97.69 72 ASN A CA 1
ATOM 546 C C . ASN A 1 72 ? -15.471 -2.318 -6.741 1.00 97.69 72 ASN A C 1
ATOM 548 O O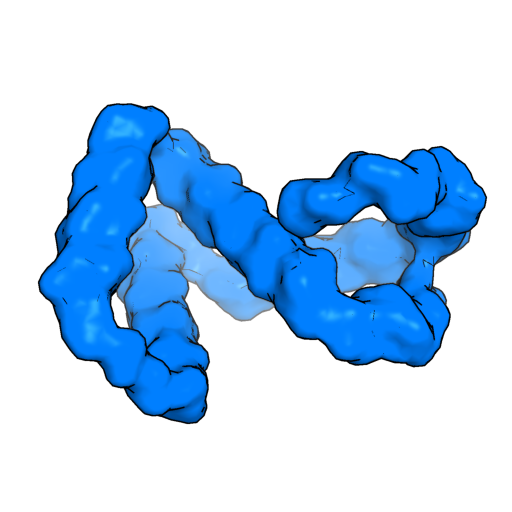 . ASN A 1 72 ? -15.806 -2.046 -7.892 1.00 97.69 72 ASN A O 1
ATOM 552 N N . ILE A 1 73 ? -14.193 -2.442 -6.380 1.00 97.88 73 ILE A N 1
ATOM 553 C CA . ILE A 1 73 ? -13.053 -2.333 -7.293 1.00 97.88 73 ILE A CA 1
ATOM 554 C C . ILE A 1 73 ? -12.552 -3.738 -7.635 1.00 97.88 73 ILE A C 1
ATOM 556 O O . ILE A 1 73 ? -12.308 -4.545 -6.736 1.00 97.88 73 ILE A O 1
ATOM 560 N N . ASP A 1 74 ? -12.349 -4.017 -8.924 1.00 98.06 74 ASP A N 1
ATOM 561 C CA . ASP A 1 74 ? -11.643 -5.221 -9.365 1.00 98.06 74 ASP A CA 1
ATOM 562 C C . ASP A 1 74 ? -10.131 -5.017 -9.197 1.00 98.06 74 ASP A C 1
ATOM 564 O O . ASP A 1 74 ? -9.484 -4.269 -9.934 1.00 98.06 74 ASP A O 1
ATOM 568 N N . MET A 1 75 ? -9.574 -5.675 -8.178 1.00 97.50 75 MET A N 1
ATOM 569 C CA . MET A 1 75 ? -8.153 -5.597 -7.839 1.00 97.50 75 MET A CA 1
ATOM 570 C C . MET A 1 75 ? -7.249 -6.079 -8.984 1.00 97.50 75 MET A C 1
ATOM 572 O O . MET A 1 75 ? -6.163 -5.529 -9.172 1.00 97.50 75 MET A O 1
ATOM 576 N N . HIS A 1 76 ? -7.671 -7.097 -9.738 1.00 97.06 76 HIS A N 1
ATOM 577 C CA . HIS A 1 76 ? -6.862 -7.677 -10.807 1.00 97.06 76 HIS A CA 1
ATOM 578 C C . HIS A 1 76 ? -6.851 -6.770 -12.037 1.00 97.06 76 HIS A C 1
ATOM 580 O O . HIS A 1 76 ? -5.774 -6.452 -12.538 1.00 97.06 76 HIS A O 1
ATOM 586 N N . ASP A 1 77 ? -8.018 -6.272 -12.451 1.00 98.00 77 ASP A N 1
ATOM 587 C CA . ASP A 1 77 ? -8.135 -5.332 -13.574 1.00 98.00 77 ASP A CA 1
ATOM 588 C C . ASP A 1 77 ? -7.347 -4.031 -13.332 1.00 98.00 77 ASP A C 1
ATOM 590 O O . ASP A 1 77 ? -6.644 -3.537 -14.220 1.00 98.00 77 ASP A O 1
ATOM 594 N N . CYS A 1 78 ? -7.372 -3.509 -12.097 1.00 97.19 78 CYS A N 1
ATOM 595 C CA . CYS A 1 78 ? -6.551 -2.355 -11.715 1.00 97.19 78 CYS A CA 1
ATOM 596 C C . CYS A 1 78 ? -5.051 -2.644 -11.871 1.00 97.19 78 CYS A C 1
ATOM 598 O O . CYS A 1 78 ? -4.306 -1.811 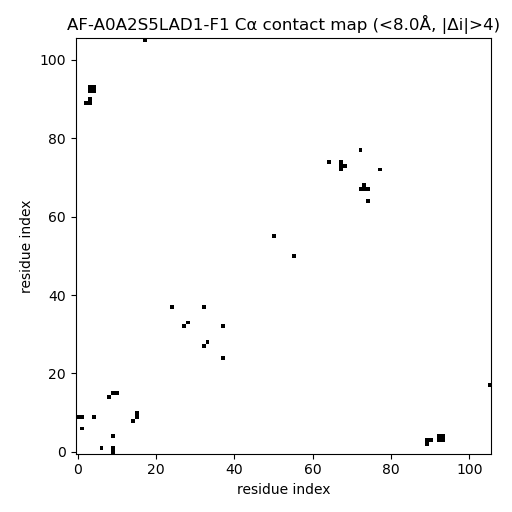-12.395 1.00 97.19 78 CYS A O 1
ATOM 600 N N . GLY A 1 79 ? -4.610 -3.830 -11.439 1.00 94.75 79 GLY A N 1
ATOM 601 C CA . GLY A 1 79 ? -3.224 -4.271 -11.574 1.00 94.75 79 GLY A CA 1
ATOM 602 C C . GLY A 1 79 ? -2.783 -4.378 -13.035 1.00 94.75 79 GLY A C 1
ATOM 603 O O . GLY A 1 79 ? -1.729 -3.853 -13.395 1.00 94.75 79 GLY A O 1
ATOM 604 N N . ASP A 1 80 ? -3.603 -4.989 -13.890 1.00 95.25 80 ASP A N 1
ATOM 605 C CA . ASP A 1 80 ? -3.310 -5.168 -15.317 1.00 95.25 80 ASP A CA 1
ATOM 606 C C . ASP A 1 80 ? -3.303 -3.836 -16.084 1.00 95.25 80 ASP A C 1
ATOM 608 O O . ASP A 1 80 ? -2.428 -3.588 -16.929 1.00 95.25 80 ASP A O 1
ATOM 612 N N . THR A 1 81 ? -4.231 -2.936 -15.751 1.00 95.88 81 THR A N 1
ATOM 613 C CA . THR A 1 81 ? -4.287 -1.575 -16.300 1.00 95.88 81 THR A CA 1
ATOM 614 C C . THR A 1 81 ? -3.019 -0.794 -15.962 1.00 95.88 81 THR A C 1
ATOM 616 O O . THR A 1 81 ? -2.391 -0.193 -16.844 1.00 95.88 81 THR A O 1
ATOM 619 N N . GLU A 1 82 ? -2.593 -0.828 -14.699 1.00 94.00 82 GLU A N 1
ATOM 620 C CA . GLU A 1 82 ? -1.385 -0.137 -14.252 1.00 94.00 82 GLU A CA 1
ATOM 621 C C . GLU A 1 82 ? -0.121 -0.757 -14.860 1.00 94.00 82 GLU A C 1
ATOM 623 O O . GLU A 1 82 ? 0.759 -0.035 -15.339 1.00 94.00 82 GLU A O 1
ATOM 628 N N . LEU A 1 83 ? -0.051 -2.088 -14.943 1.00 89.50 83 LEU A N 1
ATOM 629 C CA . LEU A 1 83 ? 1.056 -2.798 -15.579 1.00 89.50 83 LEU A CA 1
ATOM 630 C C . LEU A 1 83 ? 1.226 -2.378 -17.043 1.00 89.50 83 LEU A C 1
ATOM 632 O O . LEU A 1 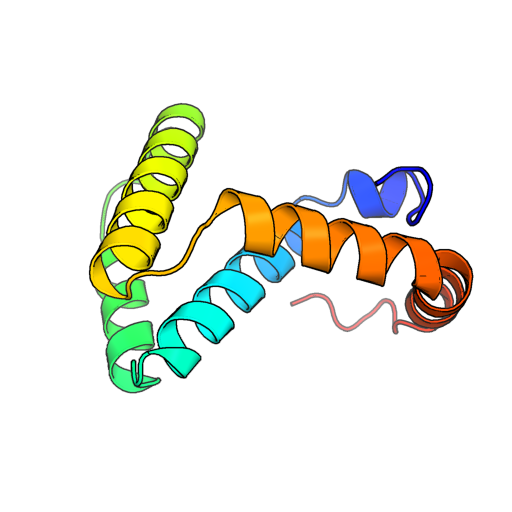83 ? 2.336 -2.051 -17.476 1.00 89.50 83 LEU A O 1
ATOM 636 N N . THR A 1 84 ? 0.117 -2.313 -17.783 1.00 92.00 84 THR A N 1
ATOM 637 C CA . THR A 1 84 ? 0.078 -1.853 -19.178 1.00 92.00 84 THR A CA 1
ATOM 638 C C . THR A 1 84 ? 0.578 -0.412 -19.296 1.00 92.00 84 THR A C 1
ATOM 640 O O . THR A 1 84 ? 1.415 -0.101 -20.152 1.00 92.00 84 THR A O 1
ATOM 643 N N . ARG A 1 85 ? 0.137 0.473 -18.393 1.00 89.94 85 ARG A N 1
ATOM 644 C CA . ARG A 1 85 ? 0.571 1.877 -18.343 1.00 89.94 85 ARG A CA 1
ATOM 645 C C . ARG A 1 85 ? 2.061 2.023 -18.032 1.00 89.94 85 ARG A C 1
ATOM 647 O O . ARG A 1 85 ? 2.716 2.919 -18.565 1.00 89.94 85 ARG A O 1
ATOM 654 N N . VAL A 1 86 ? 2.610 1.201 -17.142 1.00 86.44 86 VAL A N 1
ATOM 655 C CA . VAL A 1 86 ? 4.042 1.209 -16.804 1.00 86.44 86 VAL A CA 1
ATOM 656 C C . VAL A 1 86 ? 4.872 0.726 -17.989 1.00 86.44 86 VAL A C 1
ATOM 658 O O . VAL A 1 86 ? 5.886 1.349 -18.315 1.00 86.44 86 VAL A O 1
ATOM 661 N N . TRP A 1 87 ? 4.414 -0.313 -18.691 1.00 84.31 87 TRP A N 1
ATOM 662 C CA . TRP A 1 87 ? 5.085 -0.835 -19.884 1.00 84.31 87 TRP A CA 1
ATOM 663 C C . TRP A 1 87 ? 5.210 0.209 -20.996 1.00 84.31 87 TRP A C 1
ATOM 665 O O . TRP A 1 87 ? 6.233 0.275 -21.674 1.00 84.31 87 TRP A O 1
ATOM 675 N N . SER A 1 88 ? 4.220 1.092 -21.142 1.00 85.06 88 SER A N 1
ATOM 676 C CA . SER A 1 88 ? 4.276 2.181 -22.123 1.00 85.06 88 SER A CA 1
ATOM 677 C C . SER A 1 88 ? 5.197 3.343 -21.713 1.00 85.06 88 SER A C 1
ATOM 679 O O . SER A 1 88 ? 5.374 4.282 -22.488 1.00 85.06 88 SER A O 1
ATOM 681 N N . LYS A 1 89 ? 5.750 3.337 -20.491 1.00 85.69 89 LYS A N 1
ATOM 682 C CA . LYS A 1 89 ? 6.545 4.440 -19.917 1.00 85.69 89 LYS A CA 1
ATOM 683 C C . LYS A 1 89 ? 7.977 4.045 -19.548 1.00 85.69 89 LYS A C 1
ATOM 685 O O . LYS A 1 89 ? 8.655 4.823 -18.876 1.00 85.69 89 LYS A O 1
ATOM 690 N N . ILE A 1 90 ? 8.459 2.886 -20.000 1.00 80.88 90 ILE A N 1
ATOM 691 C CA . ILE A 1 90 ? 9.779 2.338 -19.637 1.00 80.88 90 ILE A CA 1
ATOM 692 C C . ILE A 1 90 ? 10.909 3.367 -19.813 1.00 80.88 90 ILE A C 1
ATOM 694 O O . ILE A 1 90 ? 11.668 3.608 -18.874 1.00 80.88 90 ILE A O 1
ATOM 698 N N . ASP A 1 91 ? 10.995 4.033 -20.966 1.00 80.19 91 ASP A N 1
ATOM 699 C CA . ASP A 1 91 ? 12.083 4.984 -21.239 1.00 80.19 91 ASP A CA 1
ATOM 700 C C . ASP A 1 91 ? 12.018 6.236 -20.353 1.00 80.19 91 ASP A C 1
ATOM 702 O O . ASP A 1 91 ? 13.042 6.741 -19.885 1.00 80.19 91 ASP A O 1
ATOM 706 N N . GLN A 1 92 ? 10.807 6.706 -20.044 1.00 79.38 92 GLN A N 1
ATOM 707 C CA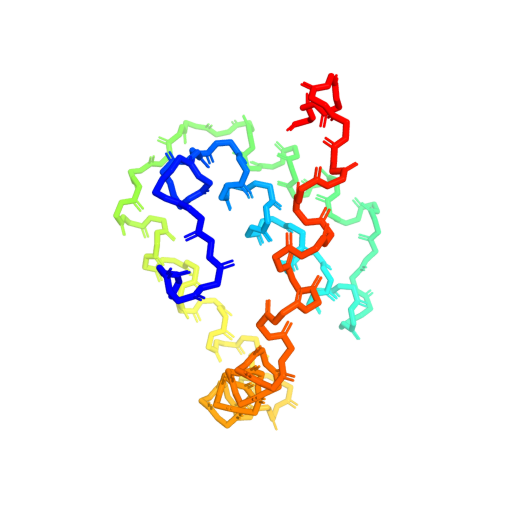 . GLN A 1 92 ? 10.598 7.838 -19.138 1.00 79.38 92 GLN A CA 1
ATOM 708 C C . GLN A 1 92 ? 10.977 7.475 -17.699 1.00 79.38 92 GLN A C 1
ATOM 710 O O . GLN A 1 92 ? 11.590 8.281 -16.997 1.00 79.38 92 GLN A O 1
ATOM 715 N N . ILE A 1 93 ? 10.634 6.260 -17.261 1.00 77.44 93 ILE A N 1
ATOM 716 C CA . ILE A 1 93 ? 10.980 5.741 -15.933 1.00 77.44 93 ILE A CA 1
ATOM 717 C C . ILE A 1 93 ? 12.503 5.655 -15.788 1.00 77.44 93 ILE A C 1
ATOM 719 O O . ILE A 1 93 ? 13.048 6.153 -14.802 1.00 77.44 93 ILE A O 1
ATOM 723 N N . ARG A 1 94 ? 13.199 5.120 -16.797 1.00 75.31 94 ARG A N 1
ATOM 724 C CA . ARG A 1 94 ? 14.669 5.048 -16.825 1.00 75.31 94 ARG A CA 1
ATOM 725 C C . ARG A 1 94 ? 15.315 6.432 -16.762 1.00 75.31 94 ARG A C 1
ATOM 727 O O . ARG A 1 94 ? 16.227 6.645 -15.966 1.00 75.31 94 ARG A O 1
ATOM 734 N N . SER A 1 95 ? 14.816 7.386 -17.551 1.00 76.12 95 SER A N 1
ATOM 735 C CA . SER A 1 95 ? 15.332 8.761 -17.573 1.00 76.12 95 SER A CA 1
ATOM 736 C C . SER A 1 95 ? 15.187 9.459 -16.216 1.00 76.12 95 SER A C 1
ATOM 738 O O . SER A 1 95 ? 16.153 10.038 -15.720 1.00 76.12 95 SER A O 1
ATOM 740 N N . LYS A 1 96 ? 14.019 9.343 -15.567 1.00 73.81 96 LYS A N 1
ATOM 741 C CA . LYS A 1 96 ? 13.777 9.930 -14.238 1.00 73.81 96 LYS A CA 1
ATOM 742 C C . LYS A 1 96 ? 14.641 9.298 -13.147 1.00 73.81 96 LYS A C 1
ATOM 744 O O . LYS A 1 96 ? 15.130 10.013 -12.279 1.00 73.81 96 LYS A O 1
ATOM 749 N N . GLN A 1 97 ? 14.859 7.983 -13.194 1.00 67.38 97 GLN A N 1
ATOM 750 C CA . GLN A 1 97 ? 15.730 7.293 -12.236 1.00 67.38 97 GLN A CA 1
ATOM 751 C C . GLN A 1 97 ? 17.190 7.745 -12.353 1.00 67.38 97 GLN A C 1
ATOM 753 O O . GLN A 1 97 ? 17.823 8.016 -11.337 1.00 67.38 97 GLN A O 1
ATOM 758 N N . GLY A 1 98 ? 17.699 7.939 -13.574 1.00 62.72 98 GLY A N 1
ATOM 759 C CA . GLY A 1 98 ? 19.049 8.473 -13.794 1.00 62.72 98 GLY A CA 1
ATOM 760 C C . GLY A 1 98 ? 19.266 9.902 -13.272 1.00 62.72 98 GLY A C 1
ATOM 761 O O . GLY A 1 98 ? 20.411 10.327 -13.138 1.00 62.72 98 GLY A O 1
ATOM 762 N N . GLN A 1 99 ? 18.190 10.636 -12.968 1.00 67.88 99 GLN A N 1
ATOM 763 C CA . GLN A 1 99 ? 18.220 12.028 -12.505 1.00 67.88 99 GLN A CA 1
ATOM 764 C C . GLN A 1 99 ? 17.935 12.193 -11.002 1.00 67.88 99 GLN A C 1
ATOM 766 O O . GLN A 1 99 ? 18.042 13.312 -10.494 1.00 67.88 99 GLN A O 1
ATOM 771 N N . LYS A 1 100 ? 17.578 11.125 -10.269 1.00 62.94 100 LYS A N 1
ATOM 772 C CA . LYS A 1 100 ? 17.305 11.230 -8.826 1.00 62.94 100 LYS A CA 1
ATOM 773 C C . LYS A 1 100 ? 18.586 11.635 -8.062 1.00 62.94 100 LYS A C 1
ATOM 775 O O . LYS A 1 100 ? 19.621 10.980 -8.219 1.00 62.94 100 LYS A O 1
ATOM 780 N N . PRO A 1 101 ? 18.555 12.683 -7.212 1.00 55.69 101 PRO A N 1
ATOM 781 C CA . PRO A 1 101 ? 19.701 13.062 -6.389 1.00 55.69 101 PRO A CA 1
ATOM 782 C C . PRO A 1 101 ? 20.060 11.944 -5.404 1.00 55.69 101 PRO A C 1
ATOM 784 O O . PRO A 1 101 ? 19.229 11.551 -4.592 1.00 55.69 101 PRO A O 1
ATOM 787 N N . LYS A 1 102 ? 21.320 11.491 -5.403 1.00 55.75 102 LYS A N 1
ATOM 788 C CA . LYS A 1 102 ? 21.805 10.398 -4.531 1.00 55.75 102 LYS A CA 1
ATOM 789 C C . LYS A 1 102 ? 21.717 10.673 -3.017 1.00 55.75 102 LYS A C 1
ATOM 791 O O . LYS A 1 102 ? 21.981 9.769 -2.237 1.00 55.75 102 LYS A O 1
ATOM 796 N N . HIS A 1 103 ? 21.399 11.902 -2.601 1.00 48.47 103 HIS A N 1
ATOM 797 C CA . HIS A 1 103 ? 21.429 12.325 -1.193 1.00 48.47 103 HIS A CA 1
ATOM 798 C C . HIS A 1 103 ? 20.049 12.427 -0.519 1.00 48.47 103 HIS A C 1
ATOM 800 O O . HIS A 1 103 ? 19.990 12.645 0.686 1.00 48.47 103 HIS A O 1
ATOM 806 N N . LEU A 1 104 ? 18.951 12.273 -1.267 1.00 43.72 104 LEU A N 1
ATOM 807 C CA . LEU A 1 104 ? 17.593 12.260 -0.712 1.00 43.72 104 LEU A CA 1
ATOM 808 C C . LEU A 1 104 ? 17.135 10.809 -0.552 1.00 43.72 104 LEU A C 1
ATOM 810 O O . LEU A 1 104 ? 16.235 10.348 -1.246 1.00 43.72 104 LEU A O 1
ATOM 814 N N . ALA A 1 105 ? 17.821 10.079 0.323 1.00 42.38 105 ALA A N 1
ATOM 815 C CA . ALA A 1 105 ? 17.320 8.820 0.848 1.00 42.38 105 ALA A CA 1
ATOM 816 C C . ALA A 1 105 ? 16.513 9.152 2.109 1.00 42.38 105 ALA A C 1
ATOM 818 O O . ALA A 1 105 ? 17.087 9.328 3.184 1.00 42.38 105 ALA A O 1
ATOM 819 N N . LEU A 1 106 ? 15.201 9.328 1.950 1.00 45.72 106 LEU A N 1
ATOM 820 C CA . LEU A 1 106 ? 14.278 8.915 3.009 1.00 45.72 106 LEU A CA 1
ATOM 821 C C . LEU A 1 106 ? 14.180 7.387 2.969 1.00 45.72 106 LEU A C 1
ATOM 823 O O . LEU A 1 106 ? 14.434 6.820 1.884 1.00 45.72 106 LEU A O 1
#

Solvent-accessible surface area (backbone atoms only — not comparable to full-atom values): 6323 Å² total; per-residue (Å²): 104,74,90,47,41,55,72,71,66,73,65,33,63,60,60,52,50,50,54,52,52,51,55,54,49,55,55,42,41,76,70,71,50,49,71,69,59,53,51,52,49,49,56,60,56,69,74,46,84,85,79,56,69,73,60,51,54,53,52,51,55,53,51,50,52,50,54,25,58,76,68,75,45,62,66,63,61,55,50,52,53,49,49,53,56,50,66,78,36,34,70,60,52,40,55,53,61,76,64,57,66,92,80,75,74,119

Secondary structure (DSSP, 8-state):
-TTTS-HHHHH-HHHHHHHHHHHHHHHHHHTT--HHHHHHHHHHHHTSPPPPHHHHHHHHHHHHHHHHHHTT--HHHHHHHHHHHHHTTHHHHHHHHHTS-TT---

Radius of gyration: 16.06 Å; Cα contacts (8 Å, |Δi|>4): 26; chains: 1; bounding box: 38×27×42 Å

Nearest PDB structures (foldseek):
  5vht-assembly1_B  TM=2.770E-01  e=7.075E+00  Escherichia coli K-12